Protein AF-A0A380B573-F1 (afdb_monomer)

Organism: NCBI:txid365591

Foldseek 3Di:
DDDDPDPPDDDDDDQVQPDDDDDPVVSNCPGPVNDDDDDQDCDDPRNDDPAPPVCVVDVDPPPPPPPVDVPVVVVVPPD

Secondary structure (DSSP, 8-state):
---------------SS-S--S-HHHHHHTSGGGPPP-PPPSSSTT---SS-HHHHHS--------S--TTGGGGGGG-

Radius of gyration: 27.53 Å; Cα contacts (8 Å, |Δi|>4): 24; chains: 1; bounding box: 51×66×62 Å

Mean predicted aligned error: 14.77 Å

Nearest PDB structures (foldseek):
  6c4i-assembly1_w  TM=9.334E-01  e=3.494E-03  Escherichia coli
  5u4j-assembly1_w  TM=9.206E-01  e=7.629E-03  Escherichia coli
  5h5u-assembly1_3  TM=9.463E-01  e=2.061E-02  Escherichia coli K-12
  5mgp-assembly1_w  TM=9.124E-01  e=3.388E-02  Escherichia coli

InterPro domains:
  IPR005589 Alternative ribosome-rescue factor A [PF03889] (12-53)

pLDDT: mean 76.9, std 15.13, range [47.25, 95.38]

Structure (mmCIF, N/CA/C/O backbone):
data_AF-A0A380B573-F1
#
_entry.id   AF-A0A380B573-F1
#
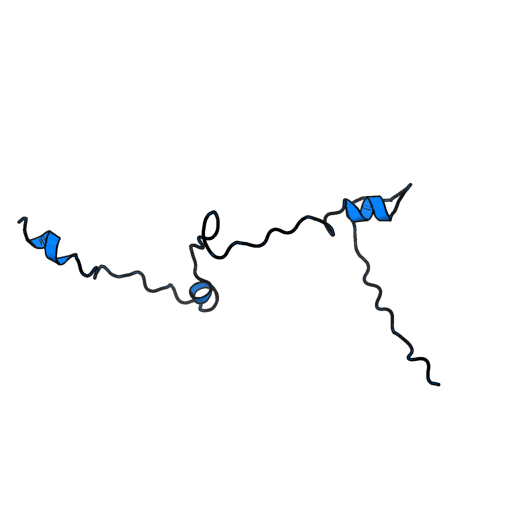loop_
_atom_site.group_PDB
_atom_site.id
_atom_site.type_symbol
_atom_site.label_atom_id
_atom_site.label_alt_id
_atom_site.label_comp_id
_atom_site.label_asym_id
_atom_site.label_entity_id
_atom_site.label_seq_id
_atom_site.pdbx_PDB_ins_code
_atom_site.Cartn_x
_atom_site.Cartn_y
_atom_site.Cartn_z
_atom_site.occupancy
_atom_site.B_iso_or_equiv
_atom_site.auth_seq_id
_atom_site.auth_comp_id
_atom_site.auth_asym_id
_atom_site.auth_atom_id
_atom_site.pdbx_PDB_model_num
ATOM 1 N N . MET A 1 1 ? 3.402 -42.263 18.150 1.00 47.25 1 MET A N 1
ATOM 2 C CA . MET A 1 1 ? 2.946 -41.267 17.155 1.00 47.25 1 MET A CA 1
ATOM 3 C C . MET A 1 1 ? 3.213 -39.886 17.743 1.00 47.25 1 MET A C 1
ATOM 5 O O . MET A 1 1 ? 2.457 -39.442 18.596 1.00 47.25 1 MET A O 1
ATOM 9 N N . ASN A 1 2 ? 4.359 -39.281 17.417 1.00 51.22 2 ASN A N 1
ATOM 10 C CA . ASN A 1 2 ? 4.840 -38.069 18.090 1.00 51.22 2 ASN A CA 1
ATOM 11 C C . ASN A 1 2 ? 4.150 -36.833 17.502 1.00 51.22 2 ASN A C 1
ATOM 13 O O . ASN A 1 2 ? 4.340 -36.513 16.330 1.00 51.22 2 ASN A O 1
ATOM 17 N N . LYS A 1 3 ? 3.333 -36.152 18.314 1.00 63.62 3 LYS A N 1
ATOM 18 C CA . LYS A 1 3 ? 2.780 -34.835 17.979 1.00 63.62 3 LYS A CA 1
ATOM 19 C C . LYS A 1 3 ? 3.922 -33.824 18.027 1.00 63.62 3 LYS A C 1
ATOM 21 O O . LYS A 1 3 ? 4.444 -33.536 19.099 1.00 63.62 3 LYS A O 1
ATOM 26 N N . GLN A 1 4 ? 4.315 -33.316 16.865 1.00 66.00 4 GLN A N 1
ATOM 27 C CA . GLN A 1 4 ? 5.292 -32.239 16.769 1.00 66.00 4 GLN A CA 1
ATOM 28 C C . GLN A 1 4 ? 4.691 -30.98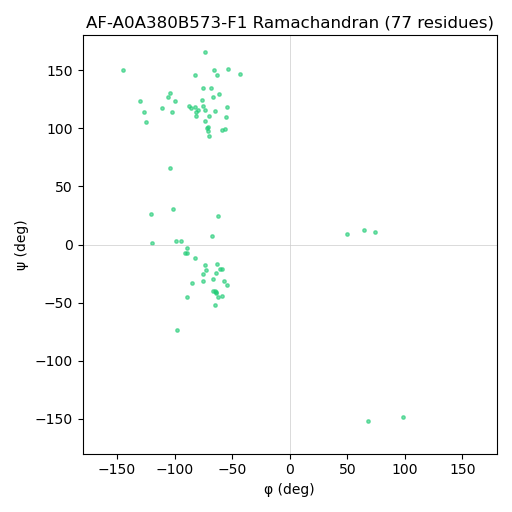6 17.415 1.00 66.00 4 GLN A C 1
ATOM 30 O O . GLN A 1 4 ? 3.665 -30.472 16.965 1.00 66.00 4 GLN A O 1
ATOM 35 N N . ASN A 1 5 ? 5.299 -30.535 18.511 1.00 67.44 5 ASN A N 1
ATOM 36 C CA . ASN A 1 5 ? 4.864 -29.365 19.261 1.00 67.44 5 ASN A CA 1
ATOM 37 C C . ASN A 1 5 ? 5.184 -28.124 18.414 1.00 67.44 5 ASN A C 1
ATOM 39 O O . ASN A 1 5 ? 6.341 -27.728 18.287 1.00 67.44 5 ASN A O 1
ATOM 43 N N . THR A 1 6 ? 4.175 -27.572 17.741 1.00 74.19 6 THR A N 1
ATOM 44 C CA . THR A 1 6 ? 4.369 -26.443 16.826 1.00 74.19 6 THR A CA 1
ATOM 45 C C . THR A 1 6 ? 4.421 -25.172 17.661 1.00 74.19 6 THR A C 1
ATOM 47 O O . THR A 1 6 ? 3.413 -24.773 18.239 1.00 74.19 6 THR A O 1
ATOM 50 N N . VAL A 1 7 ? 5.595 -24.546 17.753 1.00 73.56 7 VAL A N 1
ATOM 51 C CA . VAL A 1 7 ? 5.727 -23.232 18.390 1.00 73.56 7 VAL A CA 1
ATOM 52 C C . VAL A 1 7 ? 5.068 -22.217 17.462 1.00 73.56 7 VAL A C 1
ATOM 54 O O . VAL A 1 7 ? 5.646 -21.802 16.459 1.00 73.56 7 VAL A O 1
ATOM 57 N N . VAL A 1 8 ? 3.817 -21.869 17.758 1.00 74.62 8 VAL A N 1
ATOM 58 C CA . VAL A 1 8 ? 3.091 -20.823 17.037 1.00 74.62 8 VAL A CA 1
ATOM 59 C C . VAL A 1 8 ? 3.700 -19.490 17.455 1.00 74.62 8 VAL A C 1
ATOM 61 O O . VAL A 1 8 ? 3.435 -18.988 18.543 1.00 74.62 8 VAL A O 1
ATOM 64 N N . VAL A 1 9 ? 4.574 -18.941 16.613 1.00 79.12 9 VAL A N 1
ATOM 65 C CA . VAL A 1 9 ? 5.143 -17.608 16.826 1.00 79.12 9 VAL A CA 1
ATOM 66 C C . VAL A 1 9 ? 4.057 -16.583 16.514 1.00 79.12 9 VAL A C 1
ATOM 68 O O . VAL A 1 9 ? 3.705 -16.370 15.354 1.00 79.12 9 VAL A O 1
ATOM 71 N N . THR A 1 10 ? 3.506 -15.963 17.553 1.00 79.88 10 THR A N 1
ATOM 72 C CA . THR A 1 10 ? 2.554 -14.857 17.428 1.00 79.88 10 THR A CA 1
ATOM 73 C C . THR A 1 10 ? 3.321 -13.546 17.287 1.00 79.88 10 THR A C 1
ATOM 75 O O . THR A 1 10 ? 4.084 -13.164 18.172 1.00 79.88 10 THR A O 1
ATOM 78 N N . ILE A 1 11 ? 3.147 -12.869 16.150 1.00 83.06 11 ILE A N 1
ATOM 79 C CA . ILE A 1 11 ? 3.723 -11.546 15.894 1.00 83.06 11 ILE A CA 1
ATOM 80 C C . ILE A 1 11 ? 2.608 -10.520 16.077 1.00 83.06 11 ILE A C 1
ATOM 82 O O . ILE A 1 11 ? 1.651 -10.500 15.303 1.00 83.06 11 ILE A O 1
ATOM 86 N N . GLU A 1 12 ? 2.742 -9.677 17.096 1.00 84.94 12 GLU A N 1
ATOM 87 C CA . GLU A 1 12 ? 1.800 -8.590 17.361 1.00 84.94 12 GLU A CA 1
ATOM 88 C C . GLU A 1 12 ? 1.899 -7.514 16.270 1.00 84.94 12 GLU A C 1
ATOM 90 O O . GLU A 1 12 ? 2.994 -7.107 15.871 1.00 84.94 12 GLU A O 1
ATOM 95 N N . HIS A 1 13 ? 0.752 -7.044 15.774 1.00 84.50 13 HIS A N 1
ATOM 96 C CA . HIS A 1 13 ? 0.679 -6.046 14.706 1.00 84.50 13 HIS A CA 1
ATOM 97 C C . HIS A 1 13 ? -0.253 -4.891 15.083 1.00 84.50 13 HIS A C 1
ATOM 99 O O . HIS A 1 13 ? -1.444 -5.096 15.320 1.00 84.50 13 HIS A O 1
ATOM 105 N N . ASP A 1 14 ? 0.273 -3.665 15.061 1.00 88.00 14 ASP A N 1
ATOM 106 C CA . ASP A 1 14 ? -0.540 -2.458 15.201 1.00 88.00 14 ASP A CA 1
ATOM 107 C C . ASP A 1 14 ? -1.224 -2.108 13.871 1.00 88.00 14 ASP A C 1
ATOM 109 O O . ASP A 1 14 ? -0.582 -1.788 12.870 1.00 88.00 14 ASP A O 1
ATOM 113 N N . SER A 1 15 ? -2.555 -2.173 13.877 1.00 85.81 15 SER A N 1
ATOM 114 C CA . SER A 1 15 ? -3.399 -1.933 12.705 1.00 85.81 15 SER A CA 1
ATOM 115 C C . SER A 1 15 ? -3.674 -0.448 12.432 1.00 85.81 15 SER A C 1
ATOM 117 O O . SER A 1 15 ? -4.218 -0.123 11.371 1.00 85.81 15 SER A O 1
ATOM 119 N N . GLY A 1 16 ? -3.345 0.463 13.359 1.00 88.75 16 GLY A N 1
ATOM 120 C CA . GLY A 1 16 ? -3.583 1.905 13.203 1.00 88.75 16 GLY A CA 1
ATOM 121 C C . GLY A 1 16 ? -5.065 2.310 13.130 1.00 88.75 16 GLY A C 1
ATOM 122 O O . GLY A 1 16 ? -5.382 3.434 12.747 1.00 88.75 16 GLY A O 1
ATOM 123 N N . ARG A 1 17 ? -5.991 1.400 13.468 1.00 88.50 17 ARG A N 1
ATOM 124 C CA . ARG A 1 17 ? -7.449 1.635 13.483 1.00 88.50 17 ARG A C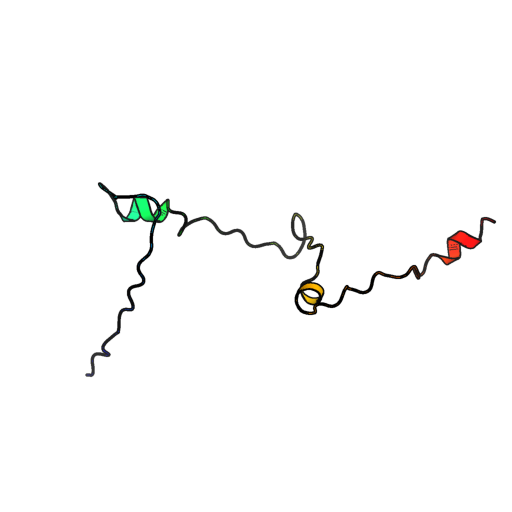A 1
ATOM 125 C C . ARG A 1 17 ? -8.007 1.950 14.875 1.00 88.50 17 ARG A C 1
ATOM 127 O O . ARG A 1 17 ? -9.213 2.130 15.015 1.00 88.50 17 ARG A O 1
ATOM 134 N N . GLY A 1 18 ? -7.144 2.046 15.887 1.00 91.12 18 GLY A N 1
ATOM 135 C CA . GLY A 1 18 ? -7.546 2.250 17.278 1.00 91.12 18 GLY A CA 1
ATOM 136 C C . GLY A 1 18 ? -8.277 1.034 17.857 1.00 91.12 18 GLY A C 1
ATOM 137 O O . GLY A 1 18 ? -8.044 -0.102 17.444 1.00 91.12 18 GLY A O 1
ATOM 138 N N . LYS A 1 19 ? -9.164 1.268 18.832 1.00 92.44 19 LYS A N 1
ATOM 139 C CA . LYS A 1 19 ? -9.971 0.205 19.448 1.00 92.44 19 LYS A CA 1
ATOM 140 C C . LYS A 1 19 ? -11.067 -0.243 18.480 1.00 92.44 19 LYS A C 1
ATOM 142 O O . LYS A 1 19 ? -11.957 0.536 18.148 1.00 92.44 19 LYS A O 1
ATOM 147 N N . ILE A 1 20 ? -11.006 -1.496 18.041 1.00 92.62 20 ILE A N 1
ATOM 148 C CA . ILE A 1 20 ? -12.004 -2.084 17.143 1.00 92.62 20 ILE A CA 1
ATOM 149 C C . ILE A 1 20 ? -13.200 -2.548 17.983 1.00 92.62 20 ILE A C 1
ATOM 151 O O . ILE A 1 20 ? -13.032 -3.401 18.849 1.00 92.62 20 ILE A O 1
ATOM 155 N N . ALA A 1 21 ? -14.384 -1.984 17.734 1.00 92.75 21 ALA A N 1
ATOM 156 C CA . ALA A 1 21 ? -15.606 -2.318 18.471 1.00 92.75 21 ALA A CA 1
ATOM 157 C C . ALA A 1 21 ? -16.380 -3.494 17.848 1.00 92.75 21 ALA A C 1
ATOM 159 O O . ALA A 1 21 ? -16.782 -4.403 18.564 1.00 92.75 21 ALA A O 1
ATOM 160 N N . ASP A 1 22 ? -16.543 -3.496 16.518 1.00 92.25 22 ASP A N 1
ATOM 161 C CA . ASP A 1 22 ? -17.453 -4.435 15.847 1.00 92.25 22 ASP A CA 1
ATOM 162 C C . ASP A 1 22 ? -16.730 -5.664 15.272 1.00 92.25 22 ASP A C 1
ATOM 164 O O . ASP A 1 22 ? -16.844 -6.773 15.784 1.00 92.25 22 ASP A O 1
ATOM 168 N N . ASN A 1 23 ? -15.993 -5.490 14.163 1.00 94.44 23 ASN A N 1
ATOM 169 C CA . ASN A 1 23 ? -15.399 -6.594 13.405 1.00 94.44 23 ASN A CA 1
ATOM 170 C C . ASN A 1 23 ? -13.893 -6.398 13.192 1.00 94.44 23 ASN A C 1
ATOM 172 O O . ASN A 1 23 ? -13.457 -5.522 12.436 1.00 94.44 23 ASN A O 1
ATOM 176 N N . ALA A 1 24 ? -13.114 -7.293 13.805 1.00 91.25 24 ALA A N 1
ATOM 177 C CA . ALA A 1 24 ? -11.658 -7.325 13.720 1.00 91.25 24 ALA A CA 1
ATOM 178 C C . ALA A 1 24 ? -11.134 -7.562 12.294 1.00 91.25 24 ALA A C 1
ATOM 180 O O . ALA A 1 24 ? -10.252 -6.839 11.835 1.00 91.25 24 ALA A O 1
ATOM 181 N N . LEU A 1 25 ? -11.698 -8.521 11.555 1.00 93.00 25 LEU A N 1
ATOM 182 C CA . LEU A 1 25 ? -11.235 -8.860 10.205 1.00 93.00 25 LEU A CA 1
ATOM 183 C C . LEU A 1 25 ? -11.482 -7.718 9.219 1.00 93.00 25 LEU A C 1
ATOM 185 O O . LEU A 1 25 ? -10.614 -7.402 8.410 1.00 93.00 25 LEU A O 1
ATOM 189 N N . LYS A 1 26 ? -12.636 -7.051 9.315 1.00 93.44 26 LYS A N 1
ATOM 190 C CA . LYS A 1 26 ? -12.956 -5.892 8.468 1.00 93.44 26 LYS A CA 1
ATOM 191 C C . LYS A 1 26 ? -11.999 -4.722 8.727 1.00 93.44 26 LYS A C 1
ATOM 193 O O . LYS A 1 26 ? -11.547 -4.067 7.784 1.00 93.44 26 LYS A O 1
ATOM 198 N N . ALA A 1 27 ? -11.668 -4.474 9.993 1.00 93.94 27 ALA A N 1
ATOM 199 C CA . ALA A 1 27 ? -10.690 -3.459 10.368 1.00 93.94 27 ALA A CA 1
ATOM 200 C C . ALA A 1 27 ? -9.281 -3.812 9.866 1.00 93.94 27 ALA A C 1
ATOM 202 O O . ALA A 1 27 ? -8.584 -2.942 9.347 1.00 93.94 27 ALA A O 1
ATOM 203 N N . LEU A 1 28 ? -8.895 -5.089 9.946 1.00 92.31 28 LEU A N 1
ATOM 204 C CA . LEU A 1 28 ? -7.619 -5.568 9.425 1.00 92.31 28 LEU A CA 1
ATOM 205 C C . LEU A 1 28 ? -7.537 -5.438 7.905 1.00 92.31 28 LEU A C 1
ATOM 207 O O . LEU A 1 28 ? -6.613 -4.802 7.425 1.00 92.31 28 LEU A O 1
ATOM 211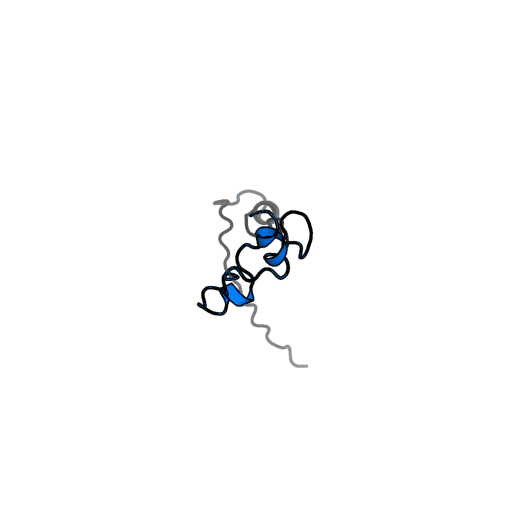 N N . VAL A 1 29 ? -8.506 -5.945 7.141 1.00 93.06 29 VAL A N 1
ATOM 212 C CA . VAL A 1 29 ? -8.486 -5.896 5.662 1.00 93.06 29 VAL A CA 1
ATOM 213 C C . VAL A 1 29 ? -8.369 -4.466 5.127 1.00 93.06 29 VAL A C 1
ATOM 215 O O . VAL A 1 29 ? -7.772 -4.237 4.079 1.00 93.06 29 VAL A O 1
ATOM 218 N N . THR A 1 30 ? -8.914 -3.489 5.849 1.00 92.44 30 THR A N 1
ATOM 219 C CA . THR A 1 30 ? -8.831 -2.075 5.463 1.00 92.44 30 THR A CA 1
ATOM 220 C C . THR A 1 30 ? -7.591 -1.364 6.016 1.00 92.44 30 THR A C 1
ATOM 222 O O . THR A 1 30 ? -7.344 -0.206 5.670 1.00 92.44 30 THR A O 1
ATOM 225 N N . SER A 1 31 ? -6.800 -2.003 6.877 1.00 92.75 31 SER A N 1
ATOM 226 C CA . SER A 1 31 ? -5.580 -1.432 7.449 1.00 92.75 31 SER A CA 1
ATOM 227 C C . SER A 1 31 ? -4.432 -1.364 6.421 1.00 92.75 31 SER A C 1
ATOM 229 O O . SER A 1 31 ? -4.486 -2.009 5.369 1.00 92.75 31 SER A O 1
ATOM 231 N N . PRO A 1 32 ? -3.350 -0.610 6.711 1.00 91.69 32 PRO A N 1
ATOM 232 C CA . PRO A 1 32 ? -2.178 -0.525 5.834 1.00 91.69 32 PRO A CA 1
ATOM 233 C C . PRO A 1 32 ? -1.498 -1.871 5.551 1.00 91.69 32 PRO A C 1
ATOM 235 O O . PRO A 1 32 ? -0.784 -1.994 4.551 1.00 91.69 32 PRO A O 1
ATOM 238 N N . LEU A 1 33 ? -1.714 -2.875 6.408 1.00 91.88 33 LEU A N 1
ATOM 239 C CA . LEU A 1 33 ? -1.143 -4.212 6.259 1.00 91.88 33 LEU A CA 1
ATOM 240 C C . LEU A 1 33 ? -1.557 -4.862 4.935 1.00 91.88 33 LEU A C 1
ATOM 242 O O . LEU A 1 33 ? -0.711 -5.406 4.222 1.00 91.88 33 LEU A O 1
ATOM 246 N N . PHE A 1 34 ? -2.838 -4.745 4.583 1.00 93.31 34 PHE A N 1
ATOM 247 C CA . PHE A 1 34 ? -3.439 -5.389 3.414 1.00 93.31 34 PHE A CA 1
ATOM 248 C C . PHE A 1 34 ? -3.623 -4.431 2.234 1.00 93.31 34 PHE A C 1
ATOM 250 O O . PHE A 1 34 ? -4.527 -4.590 1.415 1.00 93.31 34 PHE A O 1
ATOM 257 N N . ARG A 1 35 ? -2.740 -3.434 2.102 1.00 93.81 35 ARG A N 1
ATOM 258 C CA . ARG A 1 35 ? -2.758 -2.556 0.928 1.00 93.81 35 ARG A CA 1
ATOM 259 C C . ARG A 1 35 ? -2.408 -3.313 -0.353 1.00 93.81 35 ARG A C 1
ATOM 261 O O . ARG A 1 35 ? -1.535 -4.185 -0.370 1.00 93.81 35 ARG A O 1
ATOM 268 N N . THR A 1 36 ? -2.965 -2.854 -1.466 1.00 95.38 36 THR A N 1
ATOM 269 C CA . THR A 1 36 ? -2.523 -3.284 -2.792 1.00 95.38 36 THR A CA 1
ATOM 270 C C . THR A 1 36 ? -1.055 -2.907 -3.000 1.00 95.38 36 THR A C 1
ATOM 272 O O . THR A 1 36 ? -0.627 -1.767 -2.765 1.00 95.38 36 THR A O 1
ATOM 275 N N . ARG A 1 37 ? -0.252 -3.884 -3.426 1.00 94.88 37 ARG A N 1
ATOM 276 C CA . ARG A 1 37 ? 1.149 -3.681 -3.801 1.00 94.88 37 ARG A CA 1
ATOM 277 C C . ARG A 1 37 ? 1.260 -3.696 -5.317 1.00 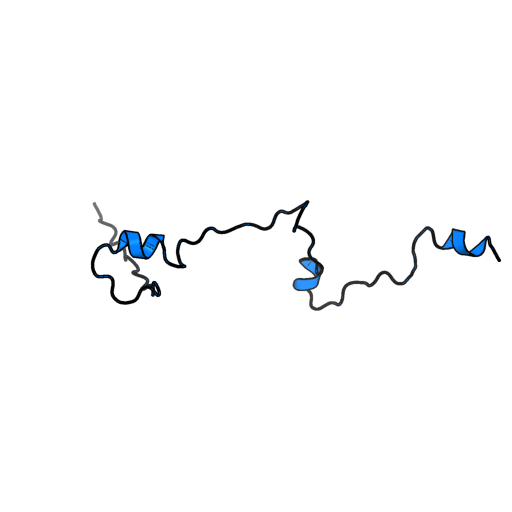94.88 37 ARG A C 1
ATOM 279 O O . ARG A 1 37 ? 0.758 -4.600 -5.967 1.00 94.88 37 ARG A O 1
ATOM 286 N N . THR A 1 38 ? 1.932 -2.691 -5.861 1.00 93.31 38 THR A N 1
ATOM 287 C CA . THR A 1 38 ? 2.248 -2.605 -7.287 1.00 93.31 38 THR A CA 1
ATOM 288 C C . THR A 1 38 ? 3.723 -2.905 -7.484 1.00 93.31 38 THR A C 1
ATOM 290 O O . THR A 1 38 ? 4.575 -2.262 -6.862 1.00 93.31 38 THR A O 1
ATOM 293 N N . GLU A 1 39 ? 4.034 -3.852 -8.359 1.00 92.62 39 GLU A N 1
ATOM 294 C CA . GLU A 1 39 ? 5.408 -4.107 -8.776 1.00 92.62 39 GLU A CA 1
ATOM 295 C C . GLU A 1 39 ? 5.825 -3.129 -9.875 1.00 92.62 39 GLU A C 1
ATOM 297 O O . GLU A 1 39 ? 5.017 -2.718 -10.711 1.00 92.62 39 GLU A O 1
ATOM 302 N N . ARG A 1 40 ? 7.103 -2.736 -9.882 1.00 89.94 40 ARG A N 1
ATOM 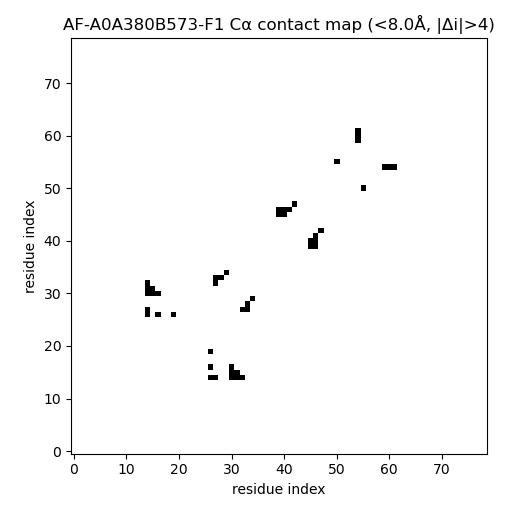303 C CA . ARG A 1 40 ? 7.639 -1.920 -10.973 1.00 89.94 40 ARG A CA 1
ATOM 304 C C . ARG A 1 40 ? 7.862 -2.797 -12.199 1.00 89.94 40 ARG A C 1
ATOM 306 O O . ARG A 1 40 ? 8.606 -3.775 -12.135 1.00 89.94 40 ARG A O 1
ATOM 313 N N . ALA A 1 41 ? 7.257 -2.413 -13.319 1.00 90.31 41 ALA A N 1
ATOM 314 C CA . ALA A 1 41 ? 7.477 -3.073 -14.598 1.00 90.31 41 A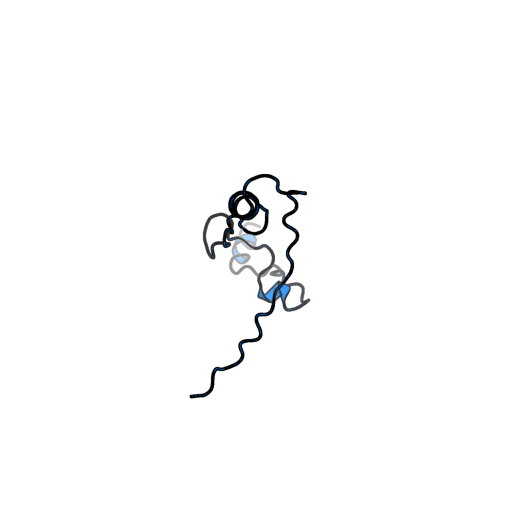LA A CA 1
ATOM 315 C C . ALA A 1 41 ? 8.943 -2.938 -15.042 1.00 90.31 41 ALA A C 1
ATOM 317 O O . ALA A 1 41 ? 9.580 -1.910 -14.820 1.00 90.31 41 ALA A O 1
ATOM 318 N N . LYS A 1 42 ? 9.474 -3.969 -15.713 1.00 89.12 42 LYS A N 1
ATOM 319 C CA . LYS A 1 42 ? 10.855 -3.965 -16.236 1.00 89.12 42 LYS A CA 1
ATOM 320 C C . LYS A 1 42 ? 11.023 -3.097 -17.488 1.00 89.12 42 LYS A C 1
ATOM 322 O O . LYS A 1 42 ? 12.125 -2.643 -17.767 1.00 89.12 42 LYS A O 1
ATOM 327 N N . LYS A 1 43 ? 9.950 -2.884 -18.253 1.00 90.75 43 LYS A N 1
ATOM 328 C CA . LYS A 1 43 ? 9.947 -2.111 -19.500 1.00 90.75 43 LYS A CA 1
ATOM 329 C C . LYS A 1 43 ? 8.622 -1.359 -19.640 1.00 90.75 43 LYS A C 1
ATOM 331 O O . LYS A 1 43 ? 7.596 -1.844 -19.168 1.00 90.75 43 LYS A O 1
ATOM 336 N N . GLY A 1 44 ? 8.644 -0.209 -20.310 1.00 93.25 44 GLY A N 1
ATOM 337 C CA . GLY A 1 44 ? 7.458 0.599 -20.601 1.00 93.25 44 GLY A CA 1
ATOM 338 C C . GLY A 1 44 ? 7.260 1.771 -19.635 1.00 93.25 44 GLY A C 1
ATOM 339 O O . GLY A 1 44 ? 8.215 2.378 -19.150 1.00 93.25 44 GLY A O 1
ATOM 340 N N . LYS A 1 45 ? 6.000 2.142 -19.380 1.00 92.81 45 LYS A N 1
ATOM 341 C CA . LYS A 1 45 ? 5.671 3.308 -18.548 1.00 92.81 45 LYS A CA 1
ATOM 342 C C . LYS A 1 45 ? 6.101 3.074 -17.099 1.00 92.81 45 LYS A C 1
ATOM 344 O O . LYS A 1 45 ? 5.729 2.081 -16.484 1.00 92.81 45 LYS A O 1
ATOM 349 N N . GLY A 1 46 ? 6.867 4.016 -16.551 1.00 88.62 46 GLY A N 1
ATOM 350 C CA . GLY A 1 46 ? 7.336 3.950 -15.165 1.00 88.62 46 GLY A CA 1
ATOM 351 C C . GLY A 1 46 ? 8.448 2.927 -14.911 1.00 88.62 46 GLY A C 1
ATOM 352 O O . GLY A 1 46 ? 8.766 2.684 -13.750 1.00 88.62 46 GLY A O 1
ATOM 353 N N . SER A 1 47 ? 9.051 2.348 -15.960 1.00 88.31 47 SER A N 1
ATOM 354 C CA . SER A 1 47 ? 10.179 1.414 -15.824 1.00 88.31 47 SER A CA 1
ATOM 355 C C . SER A 1 47 ? 11.556 2.086 -15.863 1.00 88.31 47 SER A C 1
ATOM 357 O O . SER A 1 47 ? 12.562 1.408 -15.681 1.00 88.31 47 SER A O 1
ATOM 359 N N . TYR A 1 48 ? 11.631 3.388 -16.165 1.00 87.44 48 TYR A N 1
ATOM 360 C CA . TYR A 1 48 ? 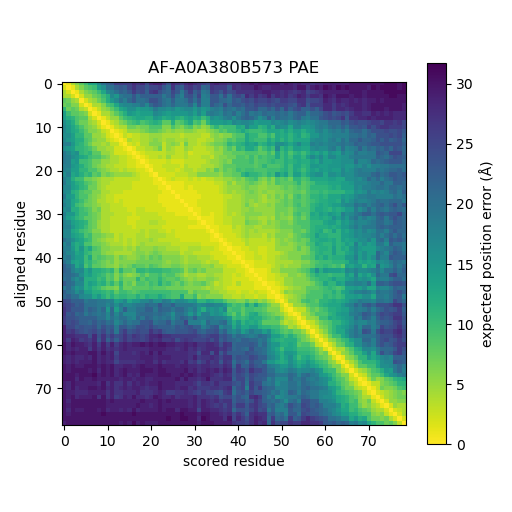12.904 4.107 -16.231 1.00 87.44 48 TYR A CA 1
ATOM 361 C C . TYR A 1 48 ? 13.439 4.390 -14.826 1.00 87.44 48 TYR A C 1
ATOM 363 O O . TYR A 1 48 ? 12.821 5.121 -14.050 1.00 87.44 48 TYR A O 1
ATOM 371 N N . ASP A 1 49 ? 14.621 3.857 -14.524 1.00 85.88 49 ASP A N 1
ATOM 372 C CA . ASP A 1 49 ? 15.361 4.139 -13.300 1.00 85.88 49 ASP A CA 1
ATOM 373 C C . ASP A 1 49 ? 16.620 4.949 -13.650 1.00 85.88 49 ASP A C 1
ATOM 375 O O . ASP A 1 49 ? 17.521 4.463 -14.320 1.00 85.88 49 ASP A O 1
ATOM 379 N N . ARG A 1 50 ? 16.730 6.189 -13.146 1.00 84.19 50 ARG A N 1
ATOM 380 C CA . ARG A 1 50 ? 17.891 7.078 -13.405 1.00 84.19 50 ARG A CA 1
ATOM 381 C C . ARG A 1 50 ? 19.231 6.499 -12.916 1.00 84.19 50 ARG A C 1
ATOM 383 O O . ARG A 1 50 ? 20.295 6.951 -13.319 1.00 84.19 50 ARG A O 1
ATOM 390 N N . LYS A 1 51 ? 19.179 5.557 -11.976 1.00 77.75 51 LYS A N 1
ATOM 391 C CA . LYS A 1 51 ? 20.340 4.865 -11.417 1.00 77.75 51 LYS A CA 1
ATOM 392 C C . LYS A 1 51 ? 20.095 3.380 -11.593 1.00 77.75 51 LYS A C 1
ATOM 394 O O . LYS A 1 51 ? 19.278 2.821 -10.851 1.00 77.75 51 LYS A O 1
ATOM 399 N N . ASP A 1 52 ? 20.799 2.775 -12.542 1.00 69.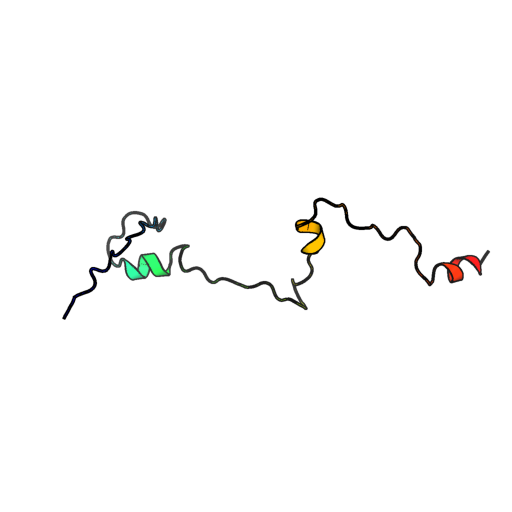69 52 ASP A N 1
ATOM 400 C CA . ASP A 1 52 ? 20.767 1.330 -12.731 1.00 69.69 52 ASP A CA 1
ATOM 401 C C . ASP A 1 52 ? 21.106 0.608 -11.428 1.00 69.69 52 ASP A C 1
ATOM 403 O O . ASP A 1 52 ? 21.847 1.108 -10.574 1.00 69.69 52 ASP A O 1
ATOM 407 N N . LYS A 1 53 ? 20.568 -0.602 -11.261 1.00 68.38 53 LYS A N 1
ATOM 408 C CA . LYS A 1 53 ? 20.812 -1.417 -10.061 1.00 68.38 53 LYS A CA 1
ATOM 409 C C . LYS A 1 53 ? 22.312 -1.626 -9.801 1.00 68.38 53 LYS A C 1
ATOM 411 O O . LYS A 1 53 ? 22.728 -1.591 -8.647 1.00 68.38 53 LYS A O 1
ATOM 416 N N . ALA A 1 54 ? 23.121 -1.736 -10.859 1.00 63.25 54 ALA A N 1
ATOM 417 C CA . ALA A 1 54 ? 24.580 -1.819 -10.772 1.00 63.25 54 ALA A CA 1
ATOM 418 C C . ALA A 1 54 ? 25.222 -0.543 -10.184 1.00 63.25 54 ALA A C 1
ATOM 420 O O . ALA A 1 54 ? 26.077 -0.628 -9.301 1.00 63.25 54 ALA A O 1
ATOM 421 N N . PHE A 1 55 ? 24.751 0.645 -10.587 1.00 59.28 55 PHE A N 1
ATOM 422 C CA . PHE A 1 55 ? 25.174 1.931 -10.014 1.00 59.28 55 PHE A CA 1
ATOM 423 C C . PHE A 1 55 ? 24.734 2.090 -8.549 1.00 59.28 55 PHE A C 1
ATOM 425 O O . PHE A 1 55 ? 25.386 2.785 -7.783 1.00 59.28 55 PHE A O 1
ATOM 432 N N . LYS A 1 56 ? 23.617 1.485 -8.125 1.00 61.31 56 LYS A N 1
ATOM 433 C CA . LYS A 1 56 ? 23.183 1.543 -6.715 1.00 61.31 56 LYS A CA 1
ATOM 434 C C . LYS A 1 56 ? 24.006 0.634 -5.797 1.00 61.31 56 LYS A C 1
ATOM 436 O O . LYS A 1 56 ? 24.151 0.959 -4.625 1.00 61.31 56 LYS A O 1
ATOM 441 N N . MET A 1 57 ? 24.502 -0.494 -6.311 1.00 58.31 57 MET A N 1
ATOM 442 C CA . MET A 1 57 ? 25.247 -1.490 -5.528 1.00 58.31 57 MET A CA 1
ATOM 443 C C . MET A 1 57 ? 26.736 -1.154 -5.403 1.00 58.31 57 MET A C 1
ATOM 445 O O . MET A 1 57 ? 27.350 -1.423 -4.375 1.00 58.31 57 MET A O 1
ATOM 449 N N . SER A 1 58 ? 27.322 -0.533 -6.425 1.00 59.06 58 SER A N 1
ATOM 450 C CA . SER A 1 58 ? 28.662 0.039 -6.333 1.00 59.06 58 SER A CA 1
ATOM 451 C C . SER A 1 58 ? 28.528 1.542 -6.103 1.00 59.06 58 SER A C 1
ATOM 453 O O . SER A 1 58 ? 27.939 2.213 -6.936 1.00 59.06 58 SER A O 1
ATOM 455 N N . ASN A 1 59 ? 29.103 2.111 -5.039 1.00 58.34 59 ASN A N 1
ATOM 456 C CA . ASN A 1 59 ? 29.218 3.571 -4.829 1.00 58.34 59 ASN A CA 1
ATOM 457 C C . ASN A 1 59 ? 30.075 4.280 -5.915 1.00 58.34 59 ASN A C 1
ATOM 459 O O . ASN A 1 59 ? 30.680 5.325 -5.684 1.00 58.34 59 ASN A O 1
ATOM 463 N N . ARG A 1 60 ? 30.184 3.700 -7.111 1.00 58.28 60 ARG A N 1
ATOM 464 C CA . ARG A 1 60 ? 30.897 4.240 -8.254 1.00 58.28 60 ARG A CA 1
ATOM 465 C C . ARG A 1 60 ? 29.929 5.133 -9.015 1.00 58.28 60 ARG A C 1
ATOM 467 O O . ARG A 1 60 ? 28.901 4.677 -9.512 1.00 58.28 60 ARG A O 1
ATOM 474 N N . LYS A 1 61 ? 30.274 6.417 -9.123 1.00 54.53 61 LYS A N 1
ATOM 475 C CA . LYS A 1 61 ? 29.671 7.305 -10.118 1.00 54.53 61 LYS A CA 1
ATOM 476 C C . LYS A 1 61 ? 29.880 6.634 -11.480 1.00 54.53 61 LYS A C 1
ATOM 478 O O . LYS A 1 61 ? 31.013 6.484 -11.923 1.00 54.53 61 LYS A O 1
ATOM 483 N N . GLY A 1 62 ? 28.791 6.141 -12.062 1.00 55.88 62 GLY A N 1
ATOM 484 C CA . GLY A 1 62 ? 28.723 5.551 -13.390 1.00 55.88 62 GLY A CA 1
ATOM 485 C C . GLY A 1 62 ? 29.505 6.373 -14.395 1.00 55.88 62 GLY A C 1
ATOM 486 O O . GLY A 1 62 ? 29.605 7.596 -14.270 1.00 55.88 62 GLY A O 1
ATOM 487 N N . HIS A 1 63 ? 30.086 5.671 -15.360 1.00 57.56 63 HIS A N 1
ATOM 488 C CA . HIS A 1 63 ? 30.817 6.282 -16.450 1.00 57.56 63 HIS A CA 1
ATOM 489 C C . HIS A 1 63 ? 29.867 7.217 -17.198 1.00 57.56 63 HIS A C 1
ATOM 491 O O . HIS A 1 63 ? 29.037 6.786 -17.991 1.00 57.56 63 HIS A O 1
ATOM 497 N N . GLN A 1 64 ? 29.957 8.511 -16.883 1.00 57.38 64 GLN A N 1
ATOM 498 C CA . GLN A 1 64 ? 29.478 9.557 -17.767 1.00 57.38 64 GLN A CA 1
ATOM 499 C C . GLN A 1 64 ? 30.188 9.292 -19.090 1.00 57.38 64 GLN A C 1
ATOM 501 O O . GLN A 1 64 ? 31.419 9.263 -19.108 1.00 57.38 64 GLN A O 1
ATOM 506 N N . HIS A 1 65 ? 29.429 9.010 -20.149 1.00 56.62 65 HIS A N 1
ATOM 507 C CA . HIS A 1 65 ? 29.974 8.949 -21.496 1.00 56.62 65 HIS A CA 1
ATOM 508 C C . HIS A 1 65 ? 30.638 10.303 -21.752 1.00 56.62 65 HIS A C 1
ATOM 510 O O . HIS A 1 65 ? 29.964 11.308 -21.974 1.00 56.62 65 HIS A O 1
ATOM 516 N N . LYS A 1 66 ? 31.962 10.348 -21.593 1.00 56.59 66 LYS A N 1
ATOM 517 C CA . LYS A 1 66 ? 32.776 11.482 -21.994 1.00 56.59 66 LYS A CA 1
ATOM 518 C C . LYS A 1 66 ? 32.760 11.450 -23.511 1.00 56.59 66 LYS A C 1
ATOM 520 O O . LYS A 1 66 ? 33.496 10.659 -24.066 1.00 56.59 66 LYS A O 1
ATOM 525 N N . GLY A 1 67 ? 31.837 12.190 -24.115 1.00 58.06 67 GLY A N 1
ATOM 526 C CA . GLY A 1 67 ? 31.970 12.819 -25.432 1.00 58.06 67 GLY A CA 1
ATOM 527 C C . GLY A 1 67 ? 32.455 12.018 -26.642 1.00 58.06 67 GLY A C 1
ATOM 528 O O . GLY A 1 67 ? 32.698 12.659 -27.643 1.00 58.06 67 GLY A O 1
ATOM 529 N N . ASP A 1 68 ? 32.603 10.696 -26.587 1.00 62.44 68 ASP A N 1
ATOM 530 C CA . ASP A 1 68 ? 33.038 9.896 -27.731 1.00 62.44 68 ASP A CA 1
ATOM 531 C C . ASP A 1 68 ? 31.807 9.189 -28.296 1.00 62.44 68 ASP A C 1
ATOM 533 O O . ASP A 1 68 ? 31.632 7.969 -28.169 1.00 62.44 68 ASP A O 1
ATOM 537 N N . ALA A 1 69 ? 30.876 9.975 -28.838 1.00 66.38 69 ALA A N 1
ATOM 538 C CA . ALA A 1 69 ? 29.802 9.402 -29.621 1.00 66.38 69 ALA A CA 1
ATOM 539 C C . ALA A 1 69 ? 30.388 9.002 -30.986 1.00 66.38 69 ALA A C 1
ATOM 541 O O . ALA A 1 69 ? 31.085 9.793 -31.624 1.00 66.38 69 ALA A O 1
ATOM 542 N N . PRO A 1 70 ? 30.089 7.802 -31.510 1.00 66.62 70 PRO A N 1
ATOM 543 C CA . PRO A 1 70 ? 30.653 7.327 -32.775 1.00 66.62 70 PRO A CA 1
ATOM 544 C C . PRO A 1 70 ? 30.169 8.114 -34.010 1.00 66.62 70 PRO A C 1
ATOM 546 O O . PRO A 1 70 ? 30.464 7.708 -35.126 1.00 66.62 70 PRO A O 1
ATOM 549 N N . PHE A 1 71 ? 29.431 9.215 -33.828 1.00 66.31 71 PHE A N 1
ATOM 550 C CA . PHE A 1 71 ? 28.916 10.120 -34.863 1.00 66.31 71 PHE A CA 1
ATOM 551 C C . PHE A 1 71 ? 29.430 11.563 -34.719 1.00 66.31 71 PHE A C 1
ATOM 553 O O . PHE A 1 71 ? 29.080 12.406 -35.544 1.00 66.31 71 PHE A O 1
ATOM 560 N N . ASP A 1 72 ? 30.288 11.858 -33.734 1.00 61.59 72 ASP A N 1
ATOM 561 C CA . ASP A 1 72 ? 30.855 13.207 -33.556 1.00 61.59 72 ASP A CA 1
ATOM 562 C C . ASP A 1 72 ? 31.719 13.653 -34.753 1.00 61.59 72 ASP A C 1
ATOM 564 O O . ASP A 1 72 ? 31.936 14.844 -34.966 1.00 61.59 72 ASP A O 1
ATOM 568 N N . PHE A 1 73 ? 32.135 12.715 -35.613 1.00 61.66 73 PHE A N 1
ATOM 569 C CA . PHE A 1 73 ? 32.867 13.000 -36.849 1.00 61.66 73 PHE A CA 1
ATOM 570 C C . PHE A 1 73 ? 32.065 13.816 -37.881 1.00 61.66 73 PHE A C 1
ATOM 572 O O . PHE A 1 73 ? 32.673 14.508 -38.695 1.00 61.66 73 PHE A O 1
ATOM 579 N N . LEU A 1 74 ? 30.723 13.783 -37.856 1.00 62.91 74 LEU A N 1
ATOM 580 C CA . LEU A 1 74 ? 29.898 14.568 -38.790 1.00 62.91 74 LEU A CA 1
ATOM 581 C C . LEU A 1 74 ? 29.899 16.073 -38.473 1.00 62.91 74 LEU A C 1
ATOM 583 O O . LEU A 1 74 ? 29.600 16.883 -39.349 1.00 62.91 74 LEU A O 1
ATOM 587 N N . GLY A 1 75 ? 30.222 16.455 -37.234 1.00 60.72 75 GLY A N 1
ATOM 588 C CA . GLY A 1 75 ? 30.235 17.854 -36.800 1.00 60.72 75 GLY A CA 1
ATOM 589 C C . GLY A 1 75 ? 31.413 18.666 -37.347 1.00 60.72 75 GLY A C 1
ATOM 590 O O . GLY A 1 75 ? 31.347 19.891 -37.354 1.00 60.72 75 GLY A O 1
ATOM 591 N N . LEU A 1 76 ? 32.468 18.003 -37.838 1.00 59.47 76 LEU A N 1
ATOM 592 C CA . LEU A 1 76 ? 33.666 18.654 -38.382 1.00 59.47 76 LEU A CA 1
ATOM 593 C C . LEU A 1 76 ? 33.581 18.969 -39.886 1.00 59.47 76 LEU A C 1
ATOM 595 O O . LEU A 1 76 ? 34.518 19.537 -40.432 1.00 59.47 76 LEU A O 1
ATOM 599 N N . SER A 1 77 ? 32.497 18.589 -40.571 1.00 60.19 77 SER A N 1
ATOM 600 C CA . SER A 1 77 ? 32.360 18.755 -42.031 1.00 60.19 77 SER A CA 1
ATOM 601 C C . SER A 1 77 ? 31.627 20.036 -42.459 1.00 60.19 77 SER A C 1
ATOM 603 O O . SER A 1 77 ? 31.408 20.233 -43.651 1.00 60.19 77 SER A O 1
ATOM 605 N N . PHE A 1 78 ? 31.248 20.897 -41.508 1.00 57.69 78 PHE A N 1
ATOM 606 C CA . PHE A 1 78 ? 30.590 22.189 -41.760 1.00 57.69 78 PHE A CA 1
ATOM 607 C C . PHE A 1 78 ? 31.383 23.396 -41.222 1.00 57.69 78 PHE A C 1
ATOM 609 O O . PHE A 1 78 ? 30.791 24.435 -40.927 1.00 57.69 78 PHE A O 1
ATOM 616 N N . TYR A 1 79 ? 32.709 23.275 -41.110 1.00 53.22 79 TYR A N 1
ATOM 617 C CA . TYR A 1 79 ? 33.619 24.414 -40.951 1.00 53.22 79 TYR A CA 1
ATOM 618 C C . TYR A 1 79 ? 34.661 24.413 -42.068 1.00 53.22 79 TYR A C 1
ATOM 620 O O . TYR A 1 79 ? 35.181 23.314 -42.366 1.00 53.22 79 TYR A O 1
#

Sequence (79 aa):
MNKQNTVVVTIEHDSGRGKIADNALKALVTSPLFRTRTERAKKGKGSYDRKDKAFKMSNRKGHQHKGDAPFDFLGLSFY

Solvent-accessible surface area (backbone atoms only — not comparable to full-atom values): 5789 Å² total; per-residue (Å²): 135,86,80,79,83,75,82,78,82,81,78,89,75,90,59,88,71,74,86,76,84,85,53,67,66,64,54,46,59,71,17,79,86,56,54,90,80,82,81,79,48,86,67,67,87,82,30,81,60,100,63,49,72,68,46,70,75,38,97,51,83,67,84,70,82,74,85,76,55,99,61,61,74,67,72,66,76,82,115